Protein AF-A0A439CNA2-F1 (afdb_monomer_lite)

Secondary structure (DSSP, 8-state):
-PPPPPPTT-SBPPPBTTTTB--BTT-S-HHHHTTHHHHHHHHS--B--EETTEE-SSEEEEEE---TTS-------SSSSPPPEEEPPHHHHHHHHHHHHHHTS---EEEEEE--STT----S-----TTSPTTPPP-----SS-EEEEEEPPPPP--TT-----PPPPEEEEEE-TT-

Structure (mmCIF, N/CA/C/O backbone):
data_AF-A0A439CNA2-F1
#
_entry.id   AF-A0A439CNA2-F1
#
loop_
_atom_site.group_PDB
_atom_site.id
_atom_site.type_symbol
_atom_site.label_atom_id
_atom_site.label_alt_id
_atom_site.label_comp_id
_atom_site.label_asym_id
_atom_site.label_entity_id
_atom_site.label_seq_id
_atom_site.pdbx_PDB_ins_code
_atom_site.Cartn_x
_atom_site.Cartn_y
_atom_site.Cartn_z
_atom_site.occupancy
_atom_site.B_iso_or_equiv
_atom_site.auth_seq_id
_atom_site.auth_comp_id
_atom_site.auth_asym_id
_atom_site.auth_atom_id
_atom_site.pdbx_PDB_model_num
ATOM 1 N N . MET A 1 1 ? -1.450 -33.511 10.015 1.00 40.09 1 MET A N 1
ATOM 2 C CA . MET A 1 1 ? -2.633 -32.777 9.518 1.00 40.09 1 MET A CA 1
ATOM 3 C C . MET A 1 1 ? -2.218 -31.332 9.323 1.00 40.09 1 MET A C 1
ATOM 5 O O . MET A 1 1 ? -1.827 -30.707 10.300 1.00 40.09 1 MET A O 1
ATOM 9 N N . ALA A 1 2 ? -2.197 -30.834 8.086 1.00 35.78 2 ALA A N 1
ATOM 10 C CA . ALA A 1 2 ? -2.070 -29.396 7.866 1.00 35.78 2 ALA A CA 1
ATOM 11 C C . ALA A 1 2 ? -3.326 -28.717 8.446 1.00 35.78 2 ALA A C 1
ATOM 13 O O . ALA A 1 2 ? -4.409 -29.293 8.310 1.00 35.78 2 ALA A O 1
ATOM 14 N N . PRO A 1 3 ? -3.211 -27.561 9.118 1.00 42.00 3 PRO A N 1
ATOM 15 C CA . PRO A 1 3 ? -4.391 -26.828 9.546 1.00 42.00 3 PRO A CA 1
ATOM 16 C C . PRO A 1 3 ? -5.216 -26.471 8.307 1.00 42.00 3 PRO A C 1
ATOM 18 O O . PRO A 1 3 ? -4.675 -25.985 7.311 1.00 42.00 3 PRO A O 1
ATOM 21 N N . SER A 1 4 ? -6.514 -26.763 8.360 1.00 39.25 4 SER A N 1
ATOM 22 C CA . SER A 1 4 ? -7.474 -26.340 7.345 1.00 39.25 4 SER A CA 1
ATOM 23 C C . SER A 1 4 ? -7.371 -24.823 7.145 1.00 39.25 4 SER A C 1
ATOM 25 O O . SER A 1 4 ? -7.155 -24.106 8.128 1.00 39.25 4 SER A O 1
ATOM 27 N N . PRO A 1 5 ? -7.513 -24.307 5.911 1.00 44.88 5 PRO A N 1
ATOM 28 C CA . PRO A 1 5 ? -7.570 -22.868 5.703 1.00 44.88 5 PRO A CA 1
ATOM 29 C C . PRO A 1 5 ? -8.713 -22.281 6.550 1.00 44.88 5 PRO A C 1
ATOM 31 O O . PRO A 1 5 ? -9.756 -22.932 6.682 1.00 44.88 5 PRO A O 1
ATOM 34 N N . PRO A 1 6 ? -8.533 -21.091 7.151 1.00 43.78 6 PRO A N 1
ATOM 35 C CA . PRO A 1 6 ? -9.610 -20.436 7.879 1.00 43.78 6 PRO A CA 1
ATOM 36 C C . PRO A 1 6 ? -10.817 -20.269 6.950 1.00 43.78 6 PRO A C 1
ATOM 38 O O . PRO A 1 6 ? -10.666 -19.898 5.783 1.00 43.78 6 PRO A O 1
ATOM 41 N N . ARG A 1 7 ? -12.010 -20.593 7.461 1.00 48.72 7 ARG A N 1
ATOM 42 C CA . ARG A 1 7 ? -13.268 -20.301 6.772 1.00 48.72 7 ARG A CA 1
ATOM 43 C C . ARG A 1 7 ? -13.369 -18.788 6.604 1.00 48.72 7 ARG A C 1
ATOM 45 O O . ARG A 1 7 ? -13.104 -18.038 7.536 1.00 48.72 7 ARG A O 1
ATOM 52 N N . GLN A 1 8 ? -13.731 -18.361 5.405 1.00 51.28 8 GLN A N 1
ATOM 53 C CA . GLN A 1 8 ? -13.894 -16.968 4.993 1.00 51.28 8 GLN A CA 1
ATOM 54 C C . GLN A 1 8 ? -15.196 -16.373 5.582 1.00 51.28 8 GLN A C 1
ATOM 56 O O . GLN A 1 8 ? -16.000 -15.807 4.854 1.00 51.28 8 GLN A O 1
ATOM 61 N N . GLU A 1 9 ? -15.454 -16.595 6.875 1.00 55.56 9 GLU A N 1
ATOM 62 C CA . GLU A 1 9 ? -16.682 -16.186 7.583 1.00 55.56 9 GLU A CA 1
ATOM 63 C C . GLU A 1 9 ? -16.464 -14.934 8.454 1.00 55.56 9 GLU A C 1
ATOM 65 O O . GLU A 1 9 ? -17.405 -14.178 8.678 1.00 55.56 9 GLU A O 1
ATOM 70 N N . ASP A 1 10 ? -15.225 -14.655 8.875 1.00 62.94 10 ASP A N 1
ATOM 71 C CA . ASP A 1 10 ? -14.903 -13.487 9.699 1.00 62.94 10 ASP A CA 1
ATOM 72 C C . ASP A 1 10 ? -14.449 -12.290 8.848 1.00 62.94 10 ASP A C 1
ATOM 74 O O . ASP A 1 10 ? -13.605 -12.413 7.960 1.00 62.94 10 ASP A O 1
ATOM 78 N N . ALA A 1 11 ? -14.961 -11.095 9.162 1.00 88.12 11 ALA A N 1
ATOM 79 C CA . ALA A 1 11 ? -14.583 -9.846 8.488 1.00 88.12 11 ALA A CA 1
ATOM 80 C C . ALA A 1 11 ? -13.122 -9.425 8.751 1.00 88.12 11 ALA A C 1
ATOM 82 O O . ALA A 1 11 ? -12.583 -8.571 8.047 1.00 88.12 11 ALA A O 1
ATOM 83 N N . GLN A 1 12 ? -12.479 -9.980 9.784 1.00 92.94 12 GLN A N 1
ATOM 84 C CA . GLN A 1 12 ? -11.109 -9.654 10.185 1.00 92.94 12 GLN A CA 1
ATOM 85 C C . GLN A 1 12 ? -10.366 -10.911 10.646 1.00 92.94 12 GLN A C 1
ATOM 87 O O . GLN A 1 12 ? -10.977 -11.857 11.139 1.00 92.94 12 GLN A O 1
ATOM 92 N N . SER A 1 13 ? -9.040 -10.927 10.514 1.00 94.88 13 SER A N 1
ATOM 93 C CA . SER A 1 13 ? -8.210 -11.964 11.134 1.00 94.88 13 SER A CA 1
ATOM 94 C C . SER A 1 13 ? -8.185 -11.823 12.658 1.00 94.88 13 SER A C 1
ATOM 96 O O . SER A 1 13 ? -8.427 -10.746 13.205 1.00 94.88 13 SER A O 1
ATOM 98 N N . VAL A 1 14 ? -7.758 -12.885 13.349 1.00 94.12 14 VAL A N 1
ATOM 99 C CA . VAL A 1 14 ? -7.246 -12.743 14.720 1.00 94.12 14 VAL A CA 1
ATOM 100 C C . VAL A 1 14 ? -6.107 -11.707 14.759 1.00 94.12 14 VAL A C 1
ATOM 102 O O . VAL A 1 14 ? -5.409 -11.549 13.746 1.00 94.12 14 VAL A O 1
ATOM 105 N N . PRO A 1 15 ? -5.900 -11.006 15.891 1.00 95.69 15 PRO A N 1
ATOM 106 C CA . PRO A 1 15 ? -4.758 -10.116 16.049 1.00 95.69 15 PRO A CA 1
ATOM 107 C C . PRO A 1 15 ? -3.429 -10.845 15.816 1.00 95.69 15 PRO A C 1
ATOM 109 O O . PRO A 1 15 ? -3.243 -11.994 16.219 1.00 95.69 15 PRO A O 1
ATOM 112 N N . LEU A 1 16 ? -2.512 -10.156 15.151 1.00 94.44 16 LEU A N 1
ATOM 113 C CA . LEU A 1 16 ? -1.160 -10.583 14.817 1.00 94.44 16 LEU A CA 1
ATOM 114 C C . LEU A 1 16 ? -0.148 -9.699 15.560 1.00 94.44 16 LEU A C 1
ATOM 116 O O . LEU A 1 16 ? -0.488 -8.645 16.098 1.00 94.44 16 LEU A O 1
ATOM 120 N N . CYS A 1 17 ? 1.111 -10.120 15.539 1.00 91.81 17 CYS A N 1
ATOM 121 C CA . CYS A 1 17 ? 2.253 -9.506 16.204 1.00 91.81 17 CYS A CA 1
ATOM 122 C C . CYS A 1 17 ? 1.975 -9.305 17.699 1.00 91.81 17 CYS A C 1
ATOM 124 O O . CYS A 1 17 ? 1.538 -10.235 18.372 1.00 91.81 17 CYS A O 1
ATOM 126 N N . GLU A 1 18 ? 2.184 -8.089 18.197 1.00 91.88 18 GLU A N 1
ATOM 127 C CA . GLU A 1 18 ? 1.922 -7.684 19.581 1.00 91.88 18 GLU A CA 1
ATOM 128 C C . GLU A 1 18 ? 0.425 -7.385 19.823 1.00 91.88 18 GLU A C 1
ATOM 130 O O . GLU A 1 18 ? 0.058 -6.684 20.763 1.00 91.88 18 GLU A O 1
ATOM 135 N N . GLY A 1 19 ? -0.460 -7.884 18.951 1.00 93.06 19 GLY A N 1
ATOM 136 C CA . GLY A 1 19 ? -1.904 -7.648 18.991 1.00 93.06 19 GLY A CA 1
ATOM 137 C C . GLY A 1 19 ? -2.357 -6.357 18.303 1.00 93.06 19 GLY A C 1
ATOM 138 O O . GLY A 1 19 ? -3.541 -6.029 18.340 1.00 93.06 19 GLY A O 1
ATOM 139 N N . ASP A 1 20 ? -1.440 -5.635 17.661 1.00 92.38 20 ASP A N 1
ATOM 140 C CA . ASP A 1 20 ? -1.668 -4.340 17.006 1.00 92.38 20 ASP A CA 1
ATOM 141 C C . ASP A 1 20 ? -1.905 -4.444 15.490 1.00 92.38 20 ASP A C 1
ATOM 143 O O . ASP A 1 20 ? -2.227 -3.455 14.831 1.00 92.38 20 ASP A O 1
ATOM 147 N N . THR A 1 21 ? -1.764 -5.646 14.932 1.00 95.38 21 THR A N 1
ATOM 148 C CA . THR A 1 21 ? -1.870 -5.906 13.497 1.00 95.38 21 THR A CA 1
ATOM 149 C C . THR A 1 21 ? -3.054 -6.823 13.218 1.00 95.38 21 THR A C 1
ATOM 151 O O . THR A 1 21 ? -3.261 -7.814 13.912 1.00 95.38 21 THR A O 1
ATOM 154 N N . LYS A 1 22 ? -3.826 -6.539 12.169 1.00 95.81 22 LYS A N 1
ATOM 155 C CA . LYS A 1 22 ? -4.917 -7.406 11.708 1.00 95.81 22 LYS A CA 1
ATOM 156 C C . LYS A 1 22 ? -5.123 -7.268 10.208 1.00 95.81 22 LYS A C 1
ATOM 158 O O . LYS A 1 22 ? -4.813 -6.225 9.638 1.00 95.81 22 LYS A O 1
ATOM 163 N N . VAL A 1 23 ? -5.667 -8.308 9.590 1.00 97.56 23 VAL A N 1
ATOM 164 C CA . VAL A 1 23 ? -6.146 -8.271 8.203 1.00 97.56 23 VAL A CA 1
ATOM 165 C C . VAL A 1 23 ? -7.643 -7.991 8.225 1.00 97.56 23 VAL A C 1
ATOM 167 O O . VAL A 1 23 ? -8.355 -8.597 9.025 1.00 97.56 23 VAL A O 1
ATOM 170 N N . ILE A 1 24 ? -8.119 -7.082 7.375 1.00 96.81 24 ILE A N 1
ATOM 171 C CA . ILE A 1 24 ? -9.549 -6.809 7.190 1.00 96.81 24 ILE A CA 1
ATOM 172 C C . ILE A 1 24 ? -9.930 -7.354 5.822 1.00 96.81 24 ILE A C 1
ATOM 174 O O . ILE A 1 24 ? -9.394 -6.905 4.822 1.00 96.81 24 ILE A O 1
ATOM 178 N N . TYR A 1 25 ? -10.843 -8.315 5.760 1.00 96.81 25 TYR A N 1
ATOM 179 C CA . TYR A 1 25 ? -11.226 -8.933 4.494 1.00 96.81 25 TYR A CA 1
ATOM 180 C C . TYR A 1 25 ? -12.407 -8.206 3.857 1.00 96.81 25 TYR A C 1
ATOM 182 O O . TYR A 1 25 ? -13.323 -7.760 4.545 1.00 96.81 25 TYR A O 1
ATOM 190 N N . ASN A 1 26 ? -12.403 -8.153 2.527 1.00 96.06 26 ASN A N 1
ATOM 191 C CA . ASN A 1 26 ? -13.446 -7.546 1.706 1.00 96.06 26 ASN A CA 1
ATOM 192 C C . ASN A 1 26 ? -13.709 -6.067 2.046 1.00 96.06 26 ASN A C 1
ATOM 194 O O . ASN A 1 26 ? -14.859 -5.641 2.155 1.00 96.06 26 ASN A O 1
ATOM 198 N N . ILE A 1 27 ? -12.642 -5.282 2.238 1.00 96.75 27 ILE A N 1
ATOM 199 C CA . ILE A 1 27 ? -12.745 -3.887 2.700 1.00 96.75 27 ILE A CA 1
ATOM 200 C C . ILE A 1 27 ? -13.434 -2.961 1.684 1.00 96.75 27 ILE A C 1
ATOM 202 O O . ILE A 1 27 ? -14.167 -2.047 2.066 1.00 96.75 27 ILE A O 1
ATOM 206 N N . LEU A 1 28 ? -13.209 -3.180 0.388 1.00 97.56 28 LEU A N 1
ATOM 207 C CA . LEU A 1 28 ? -13.831 -2.409 -0.682 1.00 97.56 28 LEU A CA 1
ATOM 208 C C . LEU A 1 28 ? -15.226 -2.962 -0.999 1.00 97.56 28 LEU A C 1
ATOM 210 O O . LEU A 1 28 ? -15.371 -4.178 -1.157 1.00 97.56 28 LEU A O 1
ATOM 214 N N . PRO A 1 29 ? -16.237 -2.092 -1.177 1.00 95.88 29 PRO A N 1
ATOM 215 C CA . PRO A 1 29 ? -17.559 -2.519 -1.617 1.00 95.88 29 PRO A CA 1
ATOM 216 C C . PRO A 1 29 ? -17.498 -3.086 -3.042 1.00 95.88 29 PRO A C 1
ATOM 218 O O . PRO A 1 29 ? -16.710 -2.623 -3.867 1.00 95.88 29 PRO A O 1
ATOM 221 N N . GLU A 1 30 ? -18.368 -4.049 -3.345 1.00 93.12 30 GLU A N 1
ATOM 222 C CA . GLU A 1 30 ? -18.385 -4.798 -4.613 1.00 93.12 30 GLU A CA 1
ATOM 223 C C . GLU A 1 30 ? -18.313 -3.920 -5.881 1.00 93.12 30 GLU A C 1
ATOM 225 O O . GLU A 1 30 ? -17.467 -4.211 -6.736 1.00 93.12 30 GLU A O 1
ATOM 230 N N . PRO A 1 31 ? -19.070 -2.804 -6.009 1.00 94.00 31 PRO A N 1
ATOM 231 C CA . PRO A 1 31 ? -19.002 -1.975 -7.213 1.00 94.00 31 PRO A CA 1
ATOM 232 C C . PRO A 1 31 ? -17.618 -1.364 -7.442 1.00 94.00 31 PRO A C 1
ATOM 234 O O . PRO A 1 31 ? -17.195 -1.217 -8.581 1.00 94.00 31 PRO A O 1
ATOM 237 N N . LEU A 1 32 ? -16.903 -1.026 -6.363 1.00 95.62 32 LEU A N 1
ATOM 238 C CA . LEU A 1 32 ? -15.532 -0.530 -6.453 1.00 95.62 32 LEU A CA 1
ATOM 239 C C . LEU A 1 32 ? -14.558 -1.686 -6.691 1.00 95.62 32 LEU A C 1
ATOM 241 O O . LEU A 1 32 ? -13.667 -1.578 -7.519 1.00 95.62 32 LEU A O 1
ATOM 245 N N . CYS A 1 33 ? -14.727 -2.799 -5.978 1.00 95.75 33 CYS A N 1
ATOM 246 C CA . CYS A 1 33 ? -13.807 -3.931 -6.026 1.00 95.75 33 CYS A CA 1
ATOM 247 C C . CYS A 1 33 ? -13.710 -4.588 -7.414 1.00 95.75 33 CYS A C 1
ATOM 249 O O . CYS A 1 33 ? -12.655 -5.112 -7.767 1.00 95.75 33 CYS A O 1
ATOM 251 N N . THR A 1 34 ? -14.791 -4.550 -8.197 1.00 95.00 34 THR A N 1
ATOM 252 C CA . THR A 1 34 ? -14.921 -5.288 -9.464 1.00 95.00 34 THR A CA 1
ATOM 253 C C . THR A 1 34 ? -13.801 -4.991 -10.469 1.00 95.00 34 THR A C 1
ATOM 255 O O . THR A 1 34 ? -13.275 -5.916 -11.086 1.00 95.00 34 THR A O 1
ATOM 258 N N . ASP A 1 35 ? -13.401 -3.727 -10.631 1.00 96.06 35 ASP A N 1
ATOM 259 C CA . ASP A 1 35 ? -12.408 -3.318 -11.635 1.00 96.06 35 ASP A CA 1
ATOM 260 C C . ASP A 1 35 ? -11.190 -2.582 -11.053 1.00 96.06 35 ASP A C 1
ATOM 262 O O . ASP A 1 35 ? -10.262 -2.234 -11.793 1.00 96.06 35 ASP A O 1
ATOM 266 N N . ILE A 1 36 ? -11.141 -2.388 -9.729 1.00 98.25 36 ILE A N 1
ATOM 267 C CA . ILE A 1 36 ? -10.159 -1.504 -9.093 1.00 98.25 36 ILE A CA 1
ATOM 268 C C . ILE A 1 36 ? -8.712 -1.890 -9.388 1.00 98.25 36 ILE A C 1
ATOM 270 O O . ILE A 1 36 ? -7.871 -1.021 -9.612 1.00 98.25 36 ILE A O 1
ATOM 274 N N . PHE A 1 37 ? -8.408 -3.189 -9.438 1.00 98.44 37 PHE A N 1
ATOM 275 C CA . PHE A 1 37 ? -7.062 -3.659 -9.755 1.00 98.44 37 PHE A CA 1
ATOM 276 C C . PHE A 1 37 ? -6.646 -3.247 -11.172 1.00 98.44 37 PHE A C 1
ATOM 278 O O . PHE A 1 37 ? -5.540 -2.743 -11.373 1.00 98.44 37 PHE A O 1
ATOM 285 N N . ALA A 1 38 ? -7.533 -3.439 -12.152 1.00 98.31 38 ALA A N 1
ATOM 286 C CA . ALA A 1 38 ? -7.267 -3.084 -13.541 1.00 98.31 38 ALA A CA 1
ATOM 287 C C . ALA A 1 38 ? -7.120 -1.566 -13.703 1.00 98.31 38 ALA A C 1
ATOM 289 O O . ALA A 1 38 ? -6.197 -1.111 -14.380 1.00 98.31 38 ALA A O 1
ATOM 290 N N . ARG A 1 39 ? -7.972 -0.793 -13.022 1.00 98.50 39 ARG A N 1
ATOM 291 C CA . ARG A 1 39 ? -7.917 0.670 -13.021 1.00 98.50 39 ARG A CA 1
ATOM 292 C C . ARG A 1 39 ? -6.636 1.209 -12.404 1.00 98.50 39 ARG A C 1
ATOM 294 O O . ARG A 1 39 ? -5.931 1.953 -13.070 1.00 98.50 39 ARG A O 1
ATOM 301 N N . ILE A 1 40 ? -6.264 0.773 -11.198 1.00 98.69 40 ILE A N 1
ATOM 302 C CA . ILE A 1 40 ? -4.993 1.178 -10.569 1.00 98.69 40 ILE A CA 1
ATOM 303 C C . ILE A 1 40 ? -3.812 0.798 -11.465 1.00 98.69 40 ILE A C 1
ATOM 305 O O . ILE A 1 40 ? -2.914 1.607 -11.681 1.00 98.69 40 ILE A O 1
ATOM 309 N N . ARG A 1 41 ? -3.822 -0.409 -12.045 1.00 98.38 41 ARG A N 1
ATOM 310 C CA . ARG A 1 41 ? -2.778 -0.844 -12.979 1.00 98.38 41 ARG A CA 1
ATOM 311 C C . ARG A 1 41 ? -2.661 0.060 -14.210 1.00 98.38 41 ARG A C 1
ATOM 313 O O . ARG A 1 41 ? -1.546 0.230 -14.694 1.00 98.38 41 ARG A O 1
ATOM 320 N N . ALA A 1 42 ? -3.764 0.606 -14.712 1.00 98.50 42 ALA A N 1
ATOM 321 C CA . ALA A 1 42 ? -3.774 1.480 -15.882 1.00 98.50 42 ALA A CA 1
ATOM 322 C C . ALA A 1 42 ? -3.476 2.954 -15.549 1.00 98.50 42 ALA A C 1
ATOM 324 O O . ALA A 1 42 ? -2.774 3.616 -16.307 1.00 98.50 42 ALA A O 1
ATOM 325 N N . GLU A 1 43 ? -4.007 3.465 -14.436 1.00 98.44 43 GLU A N 1
ATOM 326 C CA . GLU A 1 43 ? -3.939 4.881 -14.050 1.00 98.44 43 GLU A CA 1
ATOM 327 C C . GLU A 1 43 ? -2.587 5.258 -13.415 1.00 98.44 43 GLU A C 1
ATOM 329 O O . GLU A 1 43 ? -2.131 6.395 -13.543 1.00 98.44 43 GLU A O 1
ATOM 334 N N . VAL A 1 44 ? -1.932 4.324 -12.717 1.00 98.31 44 VAL A N 1
ATOM 335 C CA . VAL A 1 44 ? -0.684 4.597 -11.993 1.00 98.31 44 VAL A CA 1
ATOM 336 C C . VAL A 1 44 ? 0.524 4.640 -12.934 1.00 98.31 44 VAL A C 1
ATOM 338 O O . VAL A 1 44 ? 0.775 3.724 -13.715 1.00 98.31 44 VAL A O 1
ATOM 341 N N . ALA A 1 45 ? 1.339 5.688 -12.791 1.00 96.94 45 ALA A N 1
ATOM 342 C CA . ALA A 1 45 ? 2.613 5.845 -13.486 1.00 96.94 45 ALA A CA 1
ATOM 343 C C . ALA A 1 45 ? 3.707 4.964 -12.850 1.00 96.94 45 ALA A C 1
ATOM 345 O O . ALA A 1 45 ? 4.484 5.413 -12.009 1.00 96.94 45 ALA A O 1
ATOM 346 N N . TRP A 1 46 ? 3.744 3.687 -13.233 1.00 96.69 46 TRP A N 1
ATOM 347 C CA . TRP A 1 46 ? 4.694 2.707 -12.702 1.00 96.69 46 TRP A CA 1
ATOM 348 C C . TRP A 1 46 ? 6.147 3.015 -13.059 1.00 96.69 46 TRP A C 1
ATOM 350 O O . TRP A 1 46 ? 6.471 3.320 -14.207 1.00 96.69 46 TRP A O 1
ATOM 360 N N . GLN A 1 47 ? 7.038 2.829 -12.090 1.00 94.12 47 GLN A N 1
ATOM 361 C CA . GLN A 1 47 ? 8.471 3.038 -12.247 1.00 94.12 47 GLN A CA 1
ATOM 362 C C . GLN A 1 47 ? 9.272 1.863 -11.685 1.00 94.12 47 GLN A C 1
ATOM 364 O O . GLN A 1 47 ? 8.815 1.116 -10.815 1.00 94.12 47 GLN A O 1
ATOM 369 N N . ARG A 1 48 ? 10.491 1.701 -12.198 1.00 91.75 48 ARG A N 1
ATOM 370 C CA . ARG A 1 48 ? 11.514 0.840 -11.594 1.00 91.75 48 ARG A CA 1
ATOM 371 C C . ARG A 1 48 ? 12.268 1.678 -10.565 1.00 91.75 48 ARG A C 1
ATOM 373 O O . ARG A 1 48 ? 12.431 2.878 -10.754 1.00 91.75 48 ARG A O 1
ATOM 380 N N . MET A 1 49 ? 12.713 1.048 -9.488 1.00 86.50 49 MET A N 1
ATOM 381 C CA . MET A 1 49 ? 13.465 1.707 -8.421 1.00 86.50 49 MET A CA 1
ATOM 382 C C . MET A 1 49 ? 14.677 0.851 -8.070 1.00 86.50 49 MET A C 1
ATOM 384 O O . MET A 1 49 ? 14.608 -0.376 -8.124 1.00 86.50 49 MET A O 1
ATOM 388 N N . SER A 1 50 ? 15.770 1.495 -7.679 1.00 83.00 50 SER A N 1
ATOM 389 C CA . SER A 1 50 ? 16.988 0.826 -7.227 1.00 83.00 50 SER A CA 1
ATOM 390 C C . SER A 1 50 ? 17.351 1.279 -5.819 1.00 83.00 50 SER A C 1
ATOM 392 O O . SER A 1 50 ? 17.076 2.409 -5.428 1.00 83.00 50 SER A O 1
ATOM 394 N N . HIS A 1 51 ? 17.967 0.387 -5.050 1.00 77.88 51 HIS A N 1
ATOM 395 C CA . HIS A 1 51 ? 18.663 0.728 -3.809 1.00 77.88 51 HIS A CA 1
ATOM 396 C C . HIS A 1 51 ? 20.107 0.219 -3.886 1.00 77.88 51 HIS A C 1
ATOM 398 O O . HIS A 1 51 ? 20.515 -0.359 -4.892 1.00 77.88 51 HIS A O 1
ATOM 404 N N . GLN A 1 52 ? 20.880 0.358 -2.806 1.00 72.56 52 GLN A N 1
ATOM 405 C CA . GLN A 1 52 ? 22.291 -0.068 -2.743 1.00 72.56 52 GLN A CA 1
ATOM 406 C C . GLN A 1 52 ? 22.556 -1.539 -3.138 1.00 72.56 52 GLN A C 1
ATOM 408 O O . GLN A 1 52 ? 23.689 -1.906 -3.420 1.00 72.56 52 GLN A O 1
ATOM 413 N N . GLY A 1 53 ? 21.525 -2.389 -3.158 1.00 74.31 53 GLY A N 1
ATOM 414 C CA . GLY A 1 53 ? 21.604 -3.804 -3.539 1.00 74.31 53 GLY A CA 1
ATOM 415 C C . GLY A 1 53 ? 21.158 -4.095 -4.974 1.00 74.31 53 GLY A C 1
ATOM 416 O O . GLY A 1 53 ? 21.024 -5.264 -5.326 1.00 74.31 53 GLY A O 1
ATOM 417 N N . GLY A 1 54 ? 20.905 -3.062 -5.780 1.00 83.88 54 GLY A N 1
ATOM 418 C CA . GLY A 1 54 ? 20.401 -3.169 -7.145 1.00 83.88 54 GLY A CA 1
ATOM 419 C C . GLY A 1 54 ? 18.929 -2.783 -7.280 1.00 83.88 54 GLY A C 1
ATOM 420 O O . GLY A 1 54 ? 18.320 -2.192 -6.384 1.00 83.88 54 GLY A O 1
ATOM 421 N N . GLU A 1 55 ? 18.368 -3.099 -8.442 1.00 85.94 55 GLU A N 1
ATOM 422 C CA . GLU A 1 55 ? 16.966 -2.839 -8.744 1.00 85.94 55 GLU A CA 1
ATOM 423 C C . GLU A 1 55 ? 16.040 -3.696 -7.871 1.00 85.94 55 GLU A C 1
ATOM 425 O O . GLU A 1 55 ? 16.267 -4.896 -7.692 1.00 85.94 55 GLU A O 1
ATOM 430 N N . VAL A 1 56 ? 14.962 -3.102 -7.353 1.00 89.06 56 VAL A N 1
ATOM 431 C CA . VAL A 1 56 ? 13.942 -3.878 -6.651 1.00 89.06 56 VAL A CA 1
ATOM 432 C C . VAL A 1 56 ? 13.136 -4.741 -7.628 1.00 89.06 56 VAL A C 1
ATOM 434 O O . VAL A 1 56 ? 12.719 -4.258 -8.680 1.00 89.06 56 VAL A O 1
ATOM 437 N N . PRO A 1 57 ? 12.817 -6.001 -7.283 1.00 93.94 57 PRO A N 1
ATOM 438 C CA . PRO A 1 57 ? 12.059 -6.891 -8.157 1.00 93.94 57 PRO A CA 1
ATOM 439 C C . PRO A 1 57 ? 10.554 -6.619 -8.025 1.00 93.94 57 PRO A C 1
ATOM 441 O O . PRO A 1 57 ? 9.802 -7.479 -7.579 1.00 93.94 57 PRO A O 1
ATOM 444 N N . ARG A 1 58 ? 10.126 -5.386 -8.314 1.00 95.31 58 ARG A N 1
ATOM 445 C CA . ARG A 1 58 ? 8.725 -4.928 -8.365 1.00 95.31 58 ARG A CA 1
ATOM 446 C C . ARG A 1 58 ? 8.663 -3.531 -8.979 1.00 95.31 58 ARG A C 1
ATOM 448 O O . ARG A 1 58 ? 9.644 -2.793 -8.927 1.00 95.31 58 ARG A O 1
ATOM 455 N N . LEU A 1 59 ? 7.511 -3.156 -9.525 1.00 96.19 59 LEU A N 1
ATOM 456 C CA . LEU A 1 59 ? 7.276 -1.769 -9.932 1.00 96.19 59 LEU A CA 1
ATOM 457 C C . LEU A 1 59 ? 6.710 -0.970 -8.761 1.00 96.19 59 LEU A C 1
ATOM 459 O O . LEU A 1 59 ? 5.985 -1.517 -7.926 1.00 96.19 59 LEU A O 1
ATOM 463 N N . VAL A 1 60 ? 7.035 0.316 -8.710 1.00 95.56 60 VAL A N 1
ATOM 464 C CA . VAL A 1 60 ? 6.587 1.223 -7.654 1.00 95.56 60 VAL A CA 1
ATOM 465 C C . VAL A 1 60 ? 6.003 2.506 -8.225 1.00 95.56 60 VAL A C 1
ATOM 467 O O . VAL A 1 60 ? 6.307 2.891 -9.351 1.00 95.56 60 VAL A O 1
ATOM 470 N N . ALA A 1 61 ? 5.177 3.170 -7.430 1.00 96.19 61 ALA A N 1
ATOM 471 C CA . ALA A 1 61 ? 4.777 4.554 -7.631 1.00 96.19 61 ALA A CA 1
ATOM 472 C C . ALA A 1 61 ? 4.476 5.190 -6.274 1.00 96.19 61 ALA A C 1
ATOM 474 O O . ALA A 1 61 ? 4.109 4.489 -5.327 1.00 96.19 61 ALA A O 1
ATOM 475 N N . VAL A 1 62 ? 4.604 6.510 -6.185 1.00 96.12 62 VAL A N 1
ATOM 476 C CA . VAL A 1 62 ? 4.225 7.272 -4.995 1.00 96.12 62 VAL A CA 1
ATOM 477 C C . VAL A 1 62 ? 3.119 8.240 -5.379 1.00 96.12 62 VAL A C 1
ATOM 479 O O . VAL A 1 62 ? 3.253 8.995 -6.345 1.00 96.12 62 VAL A O 1
ATOM 482 N N . GLN A 1 63 ? 2.019 8.204 -4.630 1.00 97.81 63 GLN A N 1
ATOM 483 C CA . GLN A 1 63 ? 0.947 9.182 -4.762 1.00 97.81 63 GLN A CA 1
ATOM 484 C C . GLN A 1 63 ? 0.642 9.840 -3.421 1.00 97.81 63 GLN A C 1
ATOM 486 O O . GLN A 1 63 ? 0.839 9.239 -2.365 1.00 97.81 63 GLN A O 1
ATOM 491 N N . GLY A 1 64 ? 0.168 11.077 -3.457 1.00 97.56 64 GLY A N 1
ATOM 492 C CA . GLY A 1 64 ? -0.222 11.791 -2.254 1.00 97.56 64 GLY A CA 1
ATOM 493 C C . GLY A 1 64 ? -1.122 12.983 -2.525 1.00 97.56 64 GLY A C 1
ATOM 494 O O . GLY A 1 64 ? -1.349 13.374 -3.671 1.00 97.56 64 GLY A O 1
ATOM 495 N N . LEU A 1 65 ? -1.626 13.561 -1.440 1.00 97.00 65 LEU A N 1
ATOM 496 C CA . LEU A 1 65 ? -2.397 14.792 -1.466 1.00 97.00 65 LEU A CA 1
ATOM 497 C C . LEU A 1 65 ? -1.458 15.960 -1.785 1.00 97.00 65 LEU A C 1
ATOM 499 O O . LEU A 1 65 ? -0.484 16.188 -1.070 1.00 97.00 65 LEU A O 1
ATOM 503 N N . VAL A 1 66 ? -1.746 16.672 -2.873 1.00 93.94 66 VAL A N 1
ATOM 504 C CA . VAL A 1 66 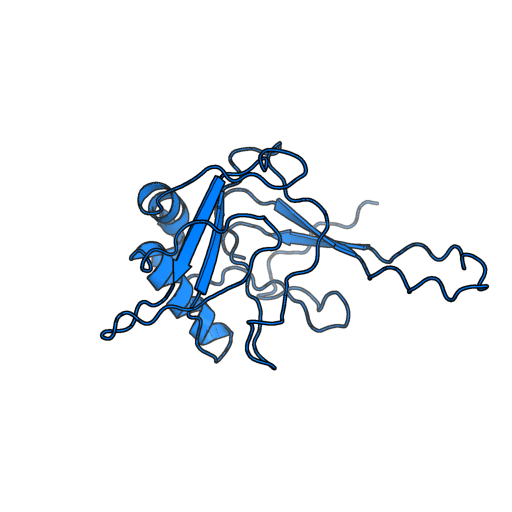? -1.070 17.924 -3.223 1.00 93.94 66 VAL A CA 1
ATOM 505 C C . VAL A 1 66 ? -2.047 19.049 -2.927 1.00 93.94 66 VAL A C 1
ATOM 507 O O . VAL A 1 66 ? -3.102 19.133 -3.554 1.00 93.94 66 VAL A O 1
ATOM 510 N N . GLU A 1 67 ? -1.709 19.868 -1.940 1.00 91.81 67 GLU A N 1
ATOM 511 C CA . GLU A 1 67 ? -2.536 20.987 -1.496 1.00 91.81 67 GLU A CA 1
ATOM 512 C C . GLU A 1 67 ? -2.521 22.129 -2.522 1.00 91.81 67 GLU A C 1
ATOM 514 O O . GLU A 1 67 ? -1.653 22.205 -3.396 1.00 91.81 67 GLU A O 1
ATOM 519 N N . ALA A 1 68 ? -3.480 23.053 -2.410 1.00 91.62 68 ALA A N 1
ATOM 520 C CA . ALA A 1 68 ? -3.611 24.181 -3.338 1.00 91.62 68 ALA A CA 1
ATOM 521 C C . ALA A 1 68 ? -2.379 25.109 -3.357 1.00 91.62 68 ALA A C 1
ATOM 523 O O . ALA A 1 68 ? -2.117 25.769 -4.361 1.00 91.62 68 ALA A O 1
ATOM 524 N N . ASP A 1 69 ? -1.619 25.148 -2.261 1.00 93.62 69 ASP A N 1
ATOM 525 C CA . ASP A 1 69 ? -0.365 25.896 -2.135 1.00 93.62 69 ASP A CA 1
ATOM 526 C C . ASP A 1 69 ? 0.863 25.128 -2.674 1.00 93.62 69 ASP A C 1
ATOM 528 O O . ASP A 1 69 ? 1.985 25.633 -2.627 1.00 93.62 69 ASP A O 1
ATOM 532 N N . GLY A 1 70 ? 0.660 23.916 -3.204 1.00 91.31 70 GLY A N 1
ATOM 533 C CA . GLY A 1 70 ? 1.711 23.035 -3.709 1.00 91.31 70 GLY A CA 1
ATOM 534 C C . GLY A 1 70 ? 2.386 22.176 -2.637 1.00 91.31 70 GLY A C 1
ATOM 535 O O . GLY A 1 70 ? 3.298 21.408 -2.967 1.00 91.31 70 GLY A O 1
ATOM 536 N N . SER A 1 71 ? 1.957 22.267 -1.375 1.00 93.00 71 SER A N 1
ATOM 537 C CA . SER A 1 71 ? 2.452 21.409 -0.301 1.00 93.00 71 SER A CA 1
ATOM 538 C C . SER A 1 71 ? 2.129 19.944 -0.585 1.00 93.00 71 SER A C 1
ATOM 540 O O . SER A 1 71 ? 1.045 19.598 -1.055 1.00 93.00 71 SER A O 1
ATOM 542 N N . LYS A 1 72 ? 3.086 19.064 -0.288 1.00 94.38 72 LYS A N 1
ATOM 543 C CA . LYS A 1 72 ? 2.957 17.615 -0.467 1.00 94.38 72 LYS A CA 1
ATOM 544 C C . LYS A 1 72 ? 3.569 16.871 0.717 1.00 94.38 72 LYS A C 1
ATOM 546 O O . LYS A 1 72 ? 4.559 17.352 1.279 1.00 94.38 72 LYS A O 1
ATOM 551 N N . PRO A 1 73 ? 3.036 15.700 1.093 1.00 93.56 73 PRO A N 1
ATOM 552 C CA . PRO A 1 73 ? 3.633 14.898 2.144 1.00 93.56 73 PRO A CA 1
ATOM 553 C C . PRO A 1 73 ? 4.998 14.380 1.702 1.00 93.56 73 PRO A C 1
ATOM 555 O O . PRO A 1 73 ? 5.242 14.108 0.525 1.00 93.56 73 PRO A O 1
ATOM 558 N N . VAL A 1 74 ? 5.889 14.227 2.673 1.00 87.50 74 VAL A N 1
ATOM 559 C CA . VAL A 1 74 ? 7.215 13.654 2.465 1.00 87.50 74 VAL A CA 1
ATOM 560 C C . VAL A 1 74 ? 7.305 12.385 3.293 1.00 87.50 74 VAL A C 1
ATOM 562 O O . VAL A 1 74 ? 7.077 12.415 4.497 1.00 87.50 74 VAL A O 1
ATOM 565 N N . TYR A 1 75 ? 7.672 11.286 2.645 1.00 88.56 75 TYR A N 1
ATOM 566 C CA . TYR A 1 75 ? 8.045 10.043 3.303 1.00 88.56 75 TYR A CA 1
ATOM 567 C C . TYR A 1 75 ? 9.460 9.677 2.868 1.00 88.56 75 TYR A C 1
ATOM 569 O O . TYR A 1 75 ? 9.703 9.379 1.696 1.00 88.56 75 TYR A O 1
ATOM 577 N N . ARG A 1 76 ? 10.422 9.743 3.793 1.00 84.69 76 ARG A N 1
ATOM 578 C CA . ARG A 1 76 ? 11.826 9.474 3.464 1.00 84.69 76 ARG A CA 1
ATOM 579 C C . ARG A 1 76 ? 12.063 7.974 3.318 1.00 84.69 76 ARG A C 1
ATOM 581 O O . ARG A 1 76 ? 12.167 7.244 4.308 1.00 84.69 76 ARG A O 1
ATOM 588 N N . HIS A 1 77 ? 12.186 7.520 2.072 1.00 72.12 77 HIS A N 1
ATOM 589 C CA . HIS A 1 77 ? 12.600 6.153 1.779 1.00 72.12 77 HIS A CA 1
ATOM 590 C C . HIS A 1 77 ? 14.081 5.930 2.146 1.00 72.12 77 HIS A C 1
ATOM 592 O O . HIS A 1 77 ? 14.888 6.850 2.062 1.00 72.12 77 HIS A O 1
ATOM 598 N N . PRO A 1 78 ? 14.470 4.704 2.544 1.00 64.69 78 PRO A N 1
ATOM 599 C CA . PRO A 1 78 ? 15.866 4.353 2.816 1.00 64.69 78 PRO A CA 1
ATOM 600 C C . PRO A 1 78 ? 16.721 4.162 1.550 1.00 64.69 78 PRO A C 1
ATOM 602 O O . PRO A 1 78 ? 17.893 3.820 1.669 1.00 64.69 78 PRO A O 1
ATOM 605 N N . ALA A 1 79 ? 16.138 4.315 0.358 1.00 65.19 79 ALA A N 1
ATOM 606 C CA . ALA A 1 79 ? 16.876 4.354 -0.898 1.00 65.19 79 ALA A CA 1
ATOM 607 C C . ALA A 1 79 ? 17.399 5.776 -1.145 1.00 65.19 79 ALA A C 1
ATOM 609 O O . ALA A 1 79 ? 16.764 6.741 -0.722 1.00 65.19 79 ALA A O 1
ATOM 610 N N . ASP A 1 80 ? 18.530 5.892 -1.845 1.00 59.12 80 ASP A N 1
ATOM 611 C CA . ASP A 1 80 ? 19.168 7.182 -2.146 1.00 59.12 80 ASP A CA 1
ATOM 612 C C . ASP A 1 80 ? 18.241 8.117 -2.950 1.00 59.12 80 ASP A C 1
ATOM 614 O O . ASP A 1 80 ? 18.353 9.337 -2.861 1.00 59.12 80 ASP A O 1
ATOM 618 N N . GLU A 1 81 ? 17.266 7.546 -3.667 1.00 67.62 81 GLU A N 1
ATOM 619 C CA . GLU A 1 81 ? 16.237 8.273 -4.403 1.00 67.62 81 GLU A CA 1
ATOM 620 C C . GLU A 1 81 ? 14.837 7.731 -4.079 1.00 67.62 81 GLU A C 1
ATOM 622 O O . GLU A 1 81 ? 14.589 6.523 -4.071 1.00 67.62 81 GLU A O 1
ATOM 627 N N . SER A 1 82 ? 13.903 8.646 -3.812 1.00 74.06 82 SER A N 1
ATOM 628 C CA . SER A 1 82 ? 12.475 8.338 -3.686 1.00 74.06 82 SER A CA 1
ATOM 629 C C . SER A 1 82 ? 11.785 8.584 -5.030 1.00 74.06 82 SER A C 1
ATOM 631 O O . SER A 1 82 ? 12.081 9.604 -5.659 1.00 74.06 82 SER A O 1
ATOM 633 N N . PRO A 1 83 ? 10.844 7.724 -5.467 1.00 84.62 83 PRO A N 1
ATOM 634 C CA . PRO A 1 83 ? 10.042 8.019 -6.648 1.00 84.62 83 PRO A CA 1
ATOM 635 C C . PRO A 1 83 ? 9.333 9.377 -6.503 1.00 84.62 83 PRO A C 1
ATOM 637 O O . PRO A 1 83 ? 8.955 9.755 -5.387 1.00 84.62 83 PRO A O 1
ATOM 640 N N . PRO A 1 84 ? 9.128 10.123 -7.603 1.00 90.75 84 PRO A N 1
ATOM 641 C CA . PRO A 1 84 ? 8.381 11.367 -7.565 1.00 90.75 84 PRO A CA 1
ATOM 642 C C . PRO A 1 84 ? 6.969 11.121 -7.032 1.00 90.75 84 PRO A C 1
ATOM 644 O O . PRO A 1 84 ? 6.285 10.176 -7.427 1.00 90.75 84 PRO A O 1
ATOM 647 N N . LEU A 1 85 ? 6.529 12.007 -6.141 1.00 94.25 85 LEU A N 1
ATOM 648 C CA . LEU A 1 85 ? 5.156 12.015 -5.662 1.00 94.25 85 LEU A CA 1
ATOM 649 C C . LEU A 1 85 ? 4.247 12.628 -6.724 1.00 94.25 85 LEU A C 1
ATOM 651 O O . LEU A 1 85 ? 4.431 13.784 -7.114 1.00 94.25 85 LEU A O 1
ATOM 655 N N . HIS A 1 86 ? 3.249 11.860 -7.144 1.00 95.62 86 HIS A N 1
ATOM 656 C CA . HIS A 1 86 ? 2.171 12.314 -8.014 1.00 95.62 86 HIS A CA 1
ATOM 657 C C . HIS A 1 86 ? 0.877 12.546 -7.214 1.00 95.62 86 HIS A C 1
ATOM 659 O O . HIS A 1 86 ? 0.717 11.983 -6.133 1.00 95.62 86 HIS A O 1
ATOM 665 N N . PRO A 1 87 ? -0.078 13.343 -7.717 1.00 97.06 87 PRO A N 1
ATOM 666 C CA . PRO A 1 87 ? -1.418 13.384 -7.138 1.00 97.06 87 PRO A CA 1
ATOM 667 C C . PRO A 1 87 ? -2.079 11.998 -7.139 1.00 97.06 87 PRO A C 1
ATOM 669 O O . PRO A 1 87 ? -1.763 11.152 -7.984 1.00 97.06 87 PRO A O 1
ATOM 672 N N . PHE A 1 88 ? -3.020 11.769 -6.222 1.00 98.38 88 PHE A N 1
ATOM 673 C CA . PHE A 1 88 ? -3.845 10.564 -6.262 1.00 98.38 88 PHE A CA 1
ATOM 674 C C . PHE A 1 88 ? -4.611 10.463 -7.584 1.00 98.38 88 PHE A C 1
ATOM 676 O O . PHE A 1 88 ? -5.284 11.398 -8.017 1.00 98.38 88 PHE A O 1
ATOM 683 N N . THR A 1 89 ? -4.521 9.298 -8.216 1.00 98.62 89 THR A N 1
ATOM 684 C CA . THR A 1 89 ? -5.395 8.944 -9.344 1.00 98.62 89 THR A CA 1
ATOM 685 C C . THR A 1 89 ? -6.811 8.635 -8.850 1.00 98.62 89 THR A C 1
ATOM 687 O O . THR A 1 89 ? -6.955 8.207 -7.702 1.00 98.62 89 THR A O 1
ATOM 690 N N . PRO A 1 90 ? -7.861 8.793 -9.679 1.00 98.56 90 PRO A N 1
ATOM 691 C CA . PRO A 1 90 ? -9.239 8.526 -9.264 1.00 98.56 90 PRO A CA 1
ATOM 692 C C . PRO A 1 90 ? -9.455 7.143 -8.633 1.00 98.56 90 PRO A C 1
ATOM 694 O O . PRO A 1 90 ? -10.201 7.022 -7.660 1.00 98.56 90 PRO A O 1
ATOM 697 N N . ALA A 1 91 ? -8.810 6.092 -9.149 1.00 98.56 91 ALA A N 1
ATOM 698 C CA . ALA A 1 91 ? -8.913 4.752 -8.575 1.00 98.56 91 ALA A CA 1
ATOM 699 C C . ALA A 1 91 ? -8.242 4.653 -7.197 1.00 98.56 91 ALA A C 1
ATOM 701 O O . ALA A 1 91 ? -8.826 4.114 -6.255 1.00 98.56 91 ALA A O 1
ATOM 702 N N . VAL A 1 92 ? -7.035 5.203 -7.053 1.00 98.75 92 VAL A N 1
ATOM 703 C CA . VAL A 1 92 ? -6.311 5.198 -5.773 1.00 98.75 92 VAL A CA 1
ATOM 704 C C . VAL A 1 92 ? -7.042 6.041 -4.728 1.00 98.75 92 VAL A C 1
ATOM 706 O O . VAL A 1 92 ? -7.155 5.618 -3.578 1.00 98.75 92 VAL A O 1
ATOM 709 N N . ASP A 1 93 ? -7.600 7.185 -5.123 1.00 98.62 93 ASP A N 1
ATOM 710 C CA . ASP A 1 93 ? -8.365 8.060 -4.233 1.00 98.62 93 ASP A CA 1
ATOM 711 C C . ASP A 1 93 ? -9.658 7.396 -3.731 1.00 98.62 93 ASP A C 1
ATOM 713 O O . ASP A 1 93 ? -9.997 7.482 -2.550 1.00 98.62 93 ASP A O 1
ATOM 717 N N . ALA A 1 94 ? -10.339 6.636 -4.596 1.00 98.56 94 ALA A N 1
ATOM 718 C CA . ALA A 1 94 ? -11.516 5.865 -4.204 1.00 98.56 94 ALA A CA 1
ATOM 719 C C . ALA A 1 94 ? -11.189 4.800 -3.139 1.00 98.56 94 ALA A C 1
ATOM 721 O O . ALA A 1 94 ? -11.950 4.632 -2.183 1.00 98.56 94 ALA A O 1
ATOM 722 N N . VAL A 1 95 ? -10.046 4.112 -3.264 1.00 98.69 95 VAL A N 1
ATOM 723 C CA . VAL A 1 95 ? -9.556 3.173 -2.238 1.00 98.69 95 VAL A CA 1
ATOM 724 C C . VAL A 1 95 ? -9.199 3.919 -0.957 1.00 98.69 95 VAL A C 1
ATOM 726 O O . VAL A 1 95 ? -9.657 3.526 0.117 1.00 98.69 95 VAL A O 1
ATOM 729 N N . ARG A 1 96 ? -8.443 5.020 -1.063 1.00 98.69 96 ARG A N 1
ATOM 730 C CA . ARG A 1 96 ? -8.049 5.867 0.073 1.00 98.69 96 ARG A CA 1
ATOM 731 C C . ARG A 1 96 ? -9.262 6.269 0.906 1.00 98.69 96 ARG A C 1
ATOM 733 O O . ARG A 1 96 ? -9.263 6.030 2.108 1.00 98.69 96 ARG A O 1
ATOM 740 N N . ALA A 1 97 ? -10.319 6.774 0.271 1.00 98.50 97 ALA A N 1
ATOM 741 C CA . ALA A 1 97 ? -11.532 7.205 0.960 1.00 98.50 97 ALA A CA 1
ATOM 742 C C . ALA A 1 97 ? -12.238 6.065 1.723 1.00 98.50 97 ALA A C 1
ATOM 744 O O . ALA A 1 97 ? -12.817 6.300 2.784 1.00 98.50 97 ALA A O 1
ATOM 745 N N . VAL A 1 98 ? -12.222 4.830 1.204 1.00 98.44 98 VAL A N 1
ATOM 746 C CA . VAL A 1 98 ? -12.763 3.660 1.923 1.00 98.44 98 VAL A CA 1
ATOM 747 C C . VAL A 1 98 ? -11.900 3.327 3.139 1.00 98.44 98 VAL A C 1
ATOM 749 O O . VAL A 1 98 ? -12.434 3.128 4.231 1.00 98.44 98 VAL A O 1
ATOM 752 N N . VAL A 1 99 ? -10.579 3.306 2.963 1.00 98.31 99 VAL A N 1
ATOM 753 C CA . VAL A 1 99 ? -9.631 2.965 4.031 1.00 98.31 99 VAL A CA 1
ATOM 754 C C . VAL A 1 99 ? -9.655 4.009 5.148 1.00 98.31 99 VAL A C 1
ATOM 756 O O . VAL A 1 99 ? -9.704 3.634 6.313 1.00 98.31 99 VAL A O 1
ATOM 759 N N . GLU A 1 100 ? -9.705 5.304 4.829 1.00 98.25 100 GLU A N 1
ATOM 760 C CA . GLU A 1 100 ? -9.809 6.379 5.829 1.00 98.25 100 GLU A CA 1
ATOM 761 C C . GLU A 1 100 ? -11.013 6.194 6.755 1.00 98.25 100 GLU A C 1
ATOM 763 O O . GLU A 1 100 ? -10.892 6.337 7.972 1.00 98.25 100 GLU A O 1
ATOM 768 N N . ARG A 1 101 ? -12.170 5.808 6.200 1.00 97.44 101 ARG A N 1
ATOM 769 C CA . ARG A 1 101 ? -13.365 5.511 7.004 1.00 97.44 101 ARG A CA 1
ATOM 770 C C . ARG A 1 101 ? -13.156 4.316 7.930 1.00 97.44 101 ARG A C 1
ATOM 772 O O . ARG A 1 101 ? -13.658 4.336 9.048 1.00 97.44 101 ARG A O 1
ATOM 779 N N . ALA A 1 102 ? -12.426 3.296 7.481 1.00 95.81 102 ALA A N 1
ATOM 780 C CA . ALA A 1 102 ? -12.117 2.124 8.296 1.00 95.81 102 ALA A CA 1
ATOM 781 C C . ALA A 1 102 ? -11.091 2.427 9.403 1.00 95.81 102 ALA A C 1
ATOM 783 O O . ALA A 1 102 ? -11.179 1.855 10.489 1.00 95.81 102 ALA A O 1
ATOM 784 N N . LEU A 1 103 ? -10.132 3.319 9.141 1.00 95.56 103 LEU A N 1
ATOM 785 C CA . LEU A 1 103 ? -9.091 3.708 10.098 1.00 95.56 103 LEU A CA 1
ATOM 786 C C . LEU A 1 103 ? -9.544 4.791 11.084 1.00 95.56 103 LEU A C 1
ATOM 788 O O . LEU A 1 103 ? -8.971 4.909 12.165 1.00 95.56 103 LEU A O 1
ATOM 792 N N . GLY A 1 104 ? -10.543 5.597 10.717 1.00 96.56 104 GLY A N 1
ATOM 793 C CA . GLY A 1 104 ? -10.999 6.732 11.521 1.00 96.56 104 GLY A CA 1
ATOM 794 C C . GLY A 1 104 ? -10.040 7.928 11.508 1.00 96.56 104 GLY A C 1
ATOM 795 O O . GLY A 1 104 ? -10.165 8.817 12.347 1.00 96.56 104 GLY A O 1
ATOM 796 N N . HIS A 1 105 ? -9.084 7.964 10.577 1.00 97.19 105 HIS A N 1
ATOM 797 C CA . HIS A 1 105 ? -8.154 9.077 10.392 1.00 97.19 105 HIS A CA 1
ATOM 798 C C . HIS A 1 105 ? -7.807 9.260 8.905 1.00 97.19 105 HIS A C 1
ATOM 800 O O . HIS A 1 105 ? -7.910 8.302 8.133 1.00 97.19 105 HIS A O 1
ATOM 806 N N . PRO A 1 106 ? -7.385 10.469 8.485 1.00 97.00 106 PRO A N 1
ATOM 807 C CA . PRO A 1 106 ? -7.018 10.721 7.100 1.00 97.00 106 PRO A CA 1
ATOM 808 C C . PRO A 1 106 ? -5.715 10.012 6.707 1.00 97.00 106 PRO A C 1
ATOM 810 O O . PRO A 1 106 ? -4.866 9.691 7.545 1.00 97.00 106 PRO A O 1
ATOM 813 N N . LEU A 1 107 ? -5.557 9.818 5.404 1.00 97.81 107 LEU A N 1
ATOM 814 C CA . LEU A 1 107 ? -4.390 9.312 4.706 1.00 97.81 107 LEU A CA 1
ATOM 815 C C . LEU A 1 107 ? -4.031 10.323 3.619 1.00 97.81 107 LEU A C 1
ATOM 817 O O . LEU A 1 107 ? -4.872 10.717 2.817 1.00 97.81 107 LEU A O 1
ATOM 821 N N . ASN A 1 108 ? -2.768 10.728 3.562 1.00 97.38 108 ASN A N 1
ATOM 822 C CA . ASN A 1 108 ? -2.302 11.720 2.592 1.00 97.38 108 ASN A CA 1
ATOM 823 C C . ASN A 1 108 ? -1.216 11.187 1.653 1.00 97.38 108 ASN A C 1
ATOM 825 O O . ASN A 1 108 ? -0.862 11.878 0.708 1.00 97.38 108 ASN A O 1
ATOM 829 N N . HIS A 1 109 ? -0.707 9.974 1.866 1.00 97.31 109 HIS A N 1
ATOM 830 C CA . HIS A 1 109 ? 0.411 9.410 1.115 1.00 97.31 109 HIS A CA 1
ATOM 831 C C . HIS A 1 109 ? 0.225 7.904 0.907 1.00 97.31 109 HIS A C 1
ATOM 833 O O . HIS A 1 109 ? -0.236 7.202 1.807 1.00 97.31 109 HIS A O 1
ATOM 839 N N . VAL A 1 110 ? 0.639 7.389 -0.252 1.00 97.62 110 VAL A N 1
ATOM 840 C CA . VAL A 1 110 ? 0.680 5.953 -0.547 1.00 97.62 110 VAL A CA 1
ATOM 841 C C . VAL A 1 110 ? 1.924 5.592 -1.360 1.00 97.62 110 VAL A C 1
ATOM 843 O O . VAL A 1 110 ? 2.239 6.223 -2.369 1.00 97.62 110 VAL A O 1
ATOM 846 N N . LEU A 1 111 ? 2.611 4.530 -0.933 1.00 95.94 111 LEU A N 1
ATOM 847 C CA . LEU A 1 111 ? 3.549 3.790 -1.775 1.00 95.94 111 LEU A CA 1
ATOM 848 C C . LEU A 1 111 ? 2.788 2.626 -2.414 1.00 95.94 111 LEU A C 1
ATOM 850 O O . LEU A 1 111 ? 2.318 1.727 -1.719 1.00 95.94 111 LEU A O 1
ATOM 854 N N . ILE A 1 112 ? 2.706 2.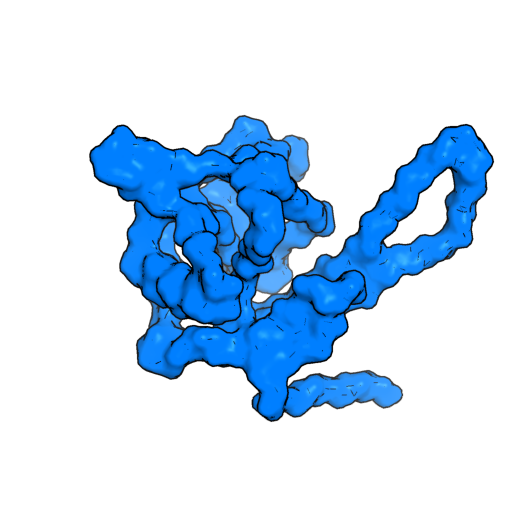620 -3.739 1.00 97.69 112 ILE A N 1
ATOM 855 C CA . ILE A 1 112 ? 2.014 1.587 -4.511 1.00 97.69 112 ILE A CA 1
ATOM 856 C C . ILE A 1 112 ? 3.055 0.623 -5.062 1.00 97.69 112 ILE A C 1
ATOM 858 O O . ILE A 1 112 ? 4.070 1.048 -5.611 1.00 97.69 112 ILE A O 1
ATOM 862 N N . GLN A 1 113 ? 2.812 -0.678 -4.915 1.00 97.56 113 GLN A N 1
ATOM 863 C CA . GLN A 1 113 ? 3.758 -1.722 -5.304 1.00 97.56 113 GLN A CA 1
ATOM 864 C C . GLN A 1 113 ? 3.057 -2.754 -6.184 1.00 97.56 113 GLN A C 1
ATOM 866 O O . GLN A 1 113 ? 2.113 -3.409 -5.744 1.00 97.56 113 GLN A O 1
ATOM 871 N N . LEU A 1 114 ? 3.534 -2.918 -7.417 1.00 98.31 114 LEU A N 1
ATOM 872 C CA . LEU A 1 114 ? 3.029 -3.922 -8.348 1.00 98.31 114 LEU A CA 1
ATOM 873 C C . LEU A 1 114 ? 4.015 -5.085 -8.442 1.00 98.31 114 LEU A C 1
ATOM 875 O O . LEU A 1 114 ? 5.096 -4.975 -9.025 1.00 98.31 114 LEU A O 1
ATOM 879 N N . TYR A 1 115 ? 3.586 -6.218 -7.893 1.00 98.06 115 TYR A N 1
ATOM 880 C CA . TYR A 1 115 ? 4.244 -7.507 -8.045 1.00 98.06 115 TYR A CA 1
ATOM 881 C C . TYR A 1 115 ? 3.675 -8.203 -9.282 1.00 98.06 115 TYR A C 1
ATOM 883 O O . TYR A 1 115 ? 2.541 -8.680 -9.275 1.00 98.06 115 TYR A O 1
ATOM 891 N N . ARG A 1 116 ? 4.452 -8.238 -10.361 1.00 97.44 116 ARG A N 1
ATOM 892 C CA . ARG A 1 116 ? 4.008 -8.697 -11.689 1.00 97.44 116 ARG A CA 1
ATOM 893 C C . ARG A 1 116 ? 3.804 -10.210 -11.746 1.00 97.44 116 ARG A C 1
ATOM 895 O O . ARG A 1 116 ? 2.987 -10.691 -12.523 1.00 97.44 116 ARG A O 1
ATOM 902 N N . ALA A 1 117 ? 4.562 -10.946 -10.936 1.00 95.88 117 ALA A N 1
ATOM 903 C CA . ALA A 1 117 ? 4.529 -12.399 -10.840 1.00 95.88 117 ALA A CA 1
ATOM 904 C C . ALA A 1 117 ? 4.940 -12.863 -9.431 1.00 95.88 117 ALA A C 1
ATOM 906 O O . ALA A 1 117 ? 5.370 -12.065 -8.594 1.00 95.88 117 ALA A O 1
ATOM 907 N N . GLY A 1 118 ? 4.856 -14.172 -9.171 1.00 94.31 118 GLY A N 1
ATOM 908 C CA . GLY A 1 118 ? 5.286 -14.771 -7.899 1.00 94.31 118 GLY A CA 1
ATOM 909 C C . GLY A 1 118 ? 6.785 -14.624 -7.599 1.00 94.31 118 GLY A C 1
ATOM 910 O O . GLY A 1 118 ? 7.194 -14.798 -6.456 1.00 94.31 118 GLY A O 1
ATOM 911 N N . THR A 1 119 ? 7.587 -14.270 -8.607 1.00 96.06 119 THR A N 1
ATOM 912 C CA . THR A 1 119 ? 9.026 -13.988 -8.496 1.00 96.06 119 THR A CA 1
ATOM 913 C C . THR A 1 119 ? 9.335 -12.574 -8.008 1.00 96.06 119 THR A C 1
ATOM 915 O O . THR A 1 119 ? 10.456 -12.331 -7.577 1.00 96.06 119 THR A O 1
ATOM 918 N N . ASP A 1 120 ? 8.376 -11.645 -8.071 1.00 97.31 120 ASP A N 1
ATOM 919 C CA . ASP A 1 120 ? 8.543 -10.294 -7.533 1.00 97.31 120 ASP A CA 1
ATOM 920 C C . ASP A 1 120 ? 8.356 -10.325 -6.008 1.00 97.31 120 ASP A C 1
ATOM 922 O O . ASP A 1 120 ? 7.412 -10.949 -5.507 1.00 97.31 120 ASP A O 1
ATOM 926 N N . TYR A 1 121 ? 9.218 -9.637 -5.255 1.00 95.12 121 TYR A N 1
ATOM 927 C CA . TYR A 1 121 ? 9.194 -9.651 -3.789 1.00 95.12 121 TYR A CA 1
ATOM 928 C C . TYR A 1 121 ? 9.713 -8.354 -3.154 1.00 95.12 121 TYR A C 1
ATOM 930 O O . TYR A 1 121 ? 10.250 -7.450 -3.801 1.00 95.12 121 TYR A O 1
ATOM 938 N N . ILE A 1 122 ? 9.537 -8.271 -1.839 1.00 93.25 122 ILE A N 1
ATOM 939 C CA . ILE A 1 122 ? 10.185 -7.287 -0.981 1.00 93.25 122 ILE A CA 1
ATOM 940 C C . ILE A 1 122 ? 10.890 -8.027 0.157 1.00 93.25 122 ILE A C 1
ATOM 942 O O . ILE A 1 122 ? 10.335 -8.956 0.744 1.00 93.25 122 ILE A O 1
ATOM 946 N N . SER A 1 123 ? 12.146 -7.666 0.411 1.00 90.88 123 SER A N 1
ATOM 947 C CA . SER A 1 123 ? 12.946 -8.253 1.488 1.00 90.88 123 SER A CA 1
ATOM 948 C C . SER A 1 123 ? 12.427 -7.822 2.861 1.00 90.88 123 SER A C 1
ATOM 950 O O . SER A 1 123 ? 11.713 -6.828 2.986 1.00 90.88 123 SER A O 1
ATOM 952 N N . GLU A 1 124 ? 12.813 -8.554 3.906 1.00 91.75 124 GLU A N 1
ATOM 953 C CA . GLU A 1 124 ? 12.496 -8.190 5.290 1.00 91.75 124 GLU A CA 1
ATOM 954 C C . GLU A 1 124 ? 12.974 -6.760 5.608 1.00 91.75 124 GLU A C 1
ATOM 956 O O . GLU A 1 124 ? 14.137 -6.424 5.385 1.00 91.75 124 GLU A O 1
ATOM 961 N N . HIS A 1 125 ? 12.073 -5.928 6.131 1.00 91.00 125 HIS A N 1
ATOM 962 C CA . HIS A 1 125 ? 12.355 -4.561 6.569 1.00 91.00 125 HIS A CA 1
ATOM 963 C C . HIS A 1 125 ? 11.333 -4.120 7.627 1.00 91.00 125 HIS A C 1
ATOM 965 O O . HIS A 1 125 ? 10.380 -4.834 7.935 1.00 91.00 125 HIS A O 1
ATOM 971 N N . SER A 1 126 ? 11.551 -2.940 8.206 1.00 90.69 126 SER A N 1
ATOM 972 C CA . SER A 1 126 ? 10.539 -2.220 8.979 1.00 90.69 126 SER A CA 1
ATOM 973 C C . SER A 1 126 ? 10.277 -0.883 8.307 1.00 90.69 126 SER A C 1
ATOM 975 O O . SER A 1 126 ? 11.235 -0.214 7.903 1.00 90.69 126 SER A O 1
ATOM 977 N N . ASP A 1 127 ? 9.011 -0.486 8.243 1.00 91.62 127 ASP A N 1
ATOM 978 C CA . ASP A 1 127 ? 8.642 0.848 7.787 1.00 91.62 127 ASP A CA 1
ATOM 979 C C . ASP A 1 127 ? 9.277 1.921 8.672 1.00 91.62 127 ASP A C 1
ATOM 981 O O . ASP A 1 127 ? 9.477 1.751 9.884 1.00 91.62 127 ASP A O 1
ATOM 985 N N . LYS A 1 128 ? 9.649 3.037 8.045 1.00 88.94 128 LYS A N 1
ATOM 986 C CA . LYS A 1 128 ? 10.220 4.184 8.743 1.00 88.94 128 LYS A 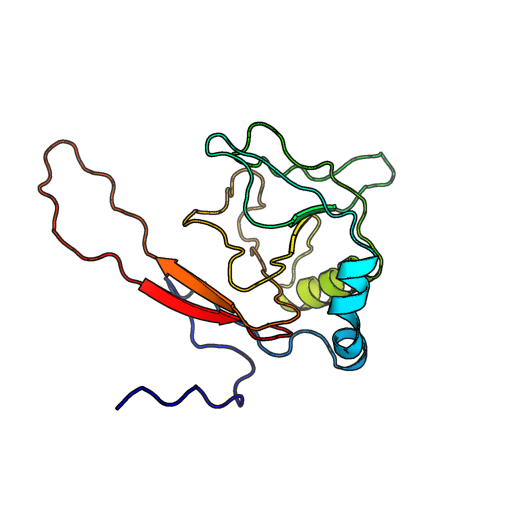CA 1
ATOM 987 C C . LYS A 1 128 ? 9.073 5.012 9.294 1.00 88.94 128 LYS A C 1
ATOM 989 O O . LYS A 1 128 ? 8.244 5.497 8.549 1.00 88.94 128 LYS A O 1
ATOM 994 N N . THR A 1 129 ? 9.046 5.229 10.599 1.00 92.50 129 THR A N 1
ATOM 995 C CA . THR A 1 129 ? 7.946 5.962 11.242 1.00 92.50 129 THR A CA 1
ATOM 996 C C . THR A 1 129 ? 8.273 7.425 11.529 1.00 92.50 129 THR A C 1
ATOM 998 O O . THR A 1 129 ? 7.456 8.127 12.109 1.00 92.50 129 THR A O 1
ATOM 1001 N N . LEU A 1 130 ? 9.458 7.906 11.131 1.00 91.62 130 LEU A N 1
ATOM 1002 C CA . LEU A 1 130 ? 9.930 9.255 11.461 1.00 91.62 130 LEU A CA 1
ATOM 1003 C C . LEU A 1 130 ? 9.045 10.362 10.865 1.00 91.62 130 LEU A C 1
ATOM 1005 O O . LEU A 1 130 ? 8.847 11.383 11.514 1.00 91.62 130 LEU A O 1
ATOM 1009 N N . ASP A 1 131 ? 8.518 10.137 9.662 1.00 92.44 131 ASP A N 1
ATOM 1010 C CA . ASP A 1 131 ? 7.637 11.072 8.948 1.00 92.44 131 ASP A CA 1
ATOM 1011 C C . ASP A 1 131 ? 6.146 10.722 9.112 1.00 92.44 131 ASP A C 1
ATOM 1013 O O . ASP A 1 131 ? 5.285 11.323 8.475 1.00 92.44 131 ASP A O 1
ATOM 1017 N N . ILE A 1 132 ? 5.826 9.732 9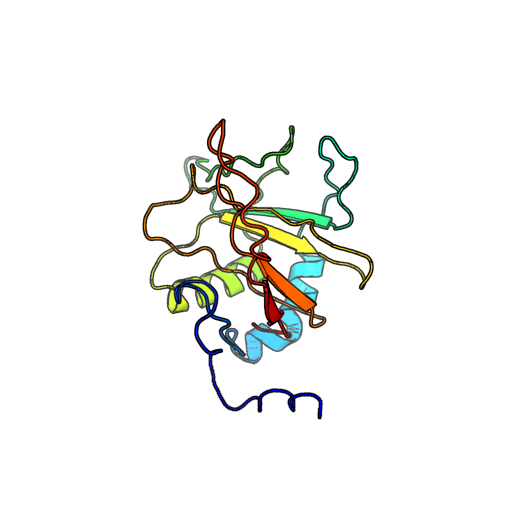.953 1.00 93.88 132 ILE A N 1
ATOM 1018 C CA . ILE A 1 132 ? 4.459 9.252 10.171 1.00 93.88 132 ILE A CA 1
ATOM 1019 C C . ILE A 1 132 ? 3.918 9.854 11.469 1.00 93.88 132 ILE A C 1
ATOM 1021 O O . ILE A 1 132 ? 4.573 9.826 12.514 1.00 93.88 132 ILE A O 1
ATOM 1025 N N . ALA A 1 133 ? 2.695 10.384 11.414 1.00 95.00 133 ALA A N 1
ATOM 1026 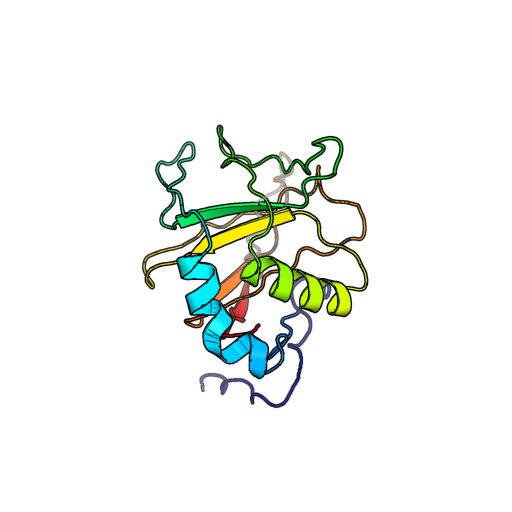C CA . ALA A 1 133 ? 2.022 10.935 12.583 1.00 95.00 133 ALA A CA 1
ATOM 1027 C C . ALA A 1 133 ? 1.887 9.870 13.687 1.00 95.00 133 ALA A C 1
ATOM 1029 O O . ALA A 1 133 ? 1.406 8.758 13.454 1.00 95.00 133 ALA A O 1
ATOM 1030 N N . ARG A 1 134 ? 2.300 10.206 14.914 1.00 94.88 134 ARG A N 1
ATOM 1031 C CA . ARG A 1 134 ? 2.200 9.284 16.055 1.00 94.88 134 ARG A CA 1
ATOM 1032 C C . ARG A 1 134 ? 0.741 8.908 16.312 1.00 94.88 134 ARG A C 1
ATOM 1034 O O . ARG A 1 134 ? -0.125 9.774 16.307 1.00 94.88 134 ARG A O 1
ATOM 1041 N N . GLY A 1 135 ? 0.498 7.627 16.577 1.00 92.75 135 GLY A N 1
ATOM 1042 C CA . GLY A 1 135 ? -0.845 7.097 16.826 1.00 92.75 135 GLY A CA 1
ATOM 1043 C C . GLY A 1 135 ? -1.676 6.837 15.565 1.00 92.75 135 GLY A C 1
ATOM 1044 O O . GLY A 1 135 ? -2.804 6.379 15.696 1.00 92.75 135 GLY A O 1
ATOM 1045 N N . SER A 1 136 ? -1.138 7.098 14.367 1.00 95.69 136 SER A N 1
ATOM 1046 C CA . SER A 1 136 ? -1.768 6.679 13.109 1.00 95.69 136 SER A CA 1
ATOM 1047 C C . SER A 1 136 ? -1.404 5.239 12.741 1.00 95.69 136 SER A C 1
ATOM 1049 O O . SER A 1 136 ? -0.402 4.693 13.213 1.00 95.69 136 SER A O 1
ATOM 1051 N N . PHE A 1 137 ? -2.222 4.630 11.884 1.00 95.75 137 PHE A N 1
ATOM 1052 C CA . PHE A 1 137 ? -1.973 3.307 11.325 1.00 95.75 137 PHE A CA 1
ATOM 1053 C C . PHE A 1 137 ? -1.258 3.390 9.975 1.00 95.75 137 PHE A C 1
ATOM 1055 O O . PHE A 1 137 ? -1.498 4.292 9.173 1.00 95.75 137 PHE A O 1
ATOM 1062 N N . ILE A 1 138 ? -0.442 2.375 9.692 1.00 96.31 138 ILE A N 1
ATOM 1063 C CA . ILE A 1 138 ? -0.014 2.048 8.331 1.00 96.31 138 ILE A CA 1
ATOM 1064 C C . ILE A 1 138 ? -0.980 0.987 7.805 1.00 96.31 138 ILE A C 1
ATOM 1066 O O . ILE A 1 138 ? -1.098 -0.087 8.393 1.00 96.31 138 ILE A O 1
ATOM 1070 N N . ALA A 1 139 ? -1.660 1.276 6.698 1.00 97.38 139 ALA A N 1
ATOM 1071 C CA . ALA A 1 139 ? -2.573 0.340 6.051 1.00 97.38 139 ALA A CA 1
ATOM 1072 C C . ALA A 1 139 ? -1.988 -0.183 4.737 1.00 97.38 139 ALA A C 1
ATOM 1074 O O . ALA A 1 139 ? -1.468 0.581 3.925 1.00 97.38 139 ALA A O 1
ATOM 1075 N N . ASN A 1 140 ? -2.115 -1.491 4.521 1.00 97.94 140 ASN A N 1
ATOM 1076 C CA . ASN A 1 140 ? -1.801 -2.148 3.257 1.00 97.94 140 ASN A CA 1
ATOM 1077 C C . ASN A 1 140 ? -3.113 -2.648 2.656 1.00 97.94 140 ASN A C 1
ATOM 1079 O O . ASN A 1 140 ? -3.838 -3.363 3.336 1.00 97.94 140 ASN A O 1
ATOM 1083 N N . VAL A 1 141 ? -3.397 -2.292 1.401 1.00 98.44 141 VAL A N 1
ATOM 1084 C CA . VAL A 1 141 ? -4.536 -2.835 0.646 1.00 98.44 141 VAL A CA 1
ATOM 1085 C C . VAL A 1 141 ? -4.002 -3.723 -0.466 1.00 98.44 141 VAL A C 1
ATOM 1087 O O . VAL A 1 141 ? -3.193 -3.282 -1.287 1.00 98.44 141 VAL A O 1
ATOM 1090 N N . SER A 1 142 ? -4.458 -4.970 -0.502 1.00 98.62 142 SER A N 1
ATOM 1091 C CA . SER A 1 142 ? -4.000 -5.984 -1.452 1.00 98.62 142 SER A CA 1
ATOM 1092 C C . SER A 1 142 ? -5.039 -6.222 -2.541 1.00 98.62 142 SER A C 1
ATOM 1094 O O . SER A 1 142 ? -6.196 -6.544 -2.275 1.00 98.62 142 SER A O 1
ATOM 1096 N N . LEU A 1 143 ? -4.632 -6.066 -3.801 1.00 98.56 143 LEU A N 1
ATOM 1097 C CA . LEU A 1 143 ? -5.501 -6.205 -4.968 1.00 98.56 143 LEU A CA 1
ATOM 1098 C C . LEU A 1 143 ? -4.862 -7.140 -6.000 1.00 98.56 143 LEU A C 1
ATOM 1100 O O . LEU A 1 143 ? -3.668 -7.035 -6.274 1.00 98.56 143 LEU A O 1
ATOM 1104 N N . GLY A 1 144 ? -5.658 -8.031 -6.596 1.00 97.75 144 GLY A N 1
ATOM 1105 C CA . GLY A 1 144 ? -5.173 -9.048 -7.528 1.00 97.75 144 GLY A CA 1
ATOM 1106 C C . GLY A 1 144 ? -4.852 -10.378 -6.843 1.00 97.75 144 GLY A C 1
ATOM 1107 O O . GLY A 1 144 ? -5.595 -10.837 -5.979 1.00 97.75 144 GLY A O 1
ATOM 1108 N N . ALA A 1 14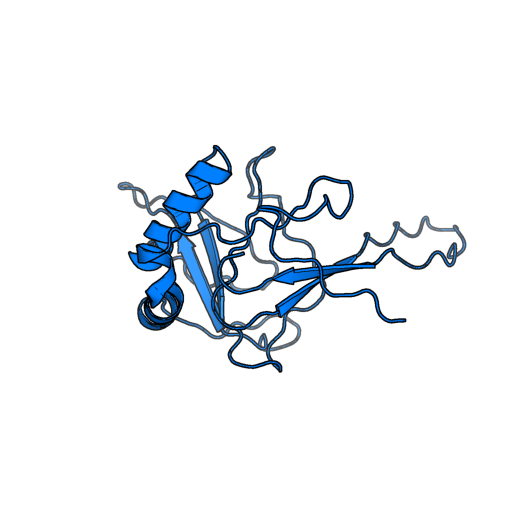5 ? -3.777 -11.036 -7.278 1.00 97.81 145 ALA A N 1
ATOM 1109 C CA . ALA A 1 145 ? -3.420 -12.368 -6.798 1.00 97.81 145 ALA A CA 1
ATOM 1110 C C . ALA A 1 145 ? -3.030 -12.362 -5.310 1.00 97.81 145 ALA A C 1
ATOM 1112 O O . ALA A 1 145 ? -2.275 -11.497 -4.868 1.00 97.81 145 ALA A O 1
ATOM 1113 N N . GLU A 1 146 ? -3.492 -13.368 -4.563 1.00 98.31 146 GLU A N 1
ATOM 1114 C CA . GLU A 1 146 ? -3.168 -13.518 -3.144 1.00 98.31 146 GLU A CA 1
ATOM 1115 C C . GLU A 1 146 ? -1.656 -13.669 -2.922 1.00 98.31 146 GLU A C 1
ATOM 1117 O O . GLU A 1 146 ? -0.975 -14.417 -3.634 1.00 98.31 146 GLU A O 1
ATOM 1122 N N . ARG A 1 147 ? -1.133 -12.992 -1.894 1.00 97.88 147 ARG A N 1
ATOM 1123 C CA . ARG A 1 147 ? 0.263 -13.117 -1.447 1.00 97.88 147 ARG A CA 1
ATOM 1124 C C . ARG A 1 147 ? 0.343 -13.349 0.058 1.00 97.88 147 ARG A C 1
ATOM 1126 O O . ARG A 1 147 ? -0.604 -13.111 0.794 1.00 97.88 147 ARG A O 1
ATOM 1133 N N . THR A 1 148 ? 1.506 -13.798 0.521 1.00 97.62 148 THR A N 1
ATOM 1134 C CA . THR A 1 148 ? 1.767 -14.010 1.949 1.00 97.62 148 THR A CA 1
ATOM 1135 C C . THR A 1 148 ? 2.680 -12.919 2.485 1.00 97.62 148 THR A C 1
ATOM 1137 O O . THR A 1 148 ? 3.835 -12.821 2.066 1.00 97.62 148 THR A O 1
ATOM 1140 N N . MET A 1 149 ? 2.201 -12.154 3.463 1.00 97.38 149 MET A N 1
ATOM 1141 C CA . MET A 1 149 ? 3.038 -11.272 4.271 1.00 97.38 149 MET A CA 1
ATOM 1142 C C . MET A 1 149 ? 3.652 -12.067 5.422 1.00 97.38 149 MET A C 1
ATOM 1144 O O . MET A 1 149 ? 2.949 -12.753 6.163 1.00 97.38 149 MET A O 1
ATOM 1148 N N . THR A 1 150 ? 4.976 -11.996 5.566 1.00 97.06 150 THR A N 1
ATOM 1149 C CA . THR A 1 150 ? 5.702 -12.638 6.670 1.00 97.06 150 THR A CA 1
ATOM 1150 C C . THR A 1 150 ? 6.152 -11.577 7.664 1.00 97.06 150 THR A C 1
ATOM 1152 O O . THR A 1 150 ? 6.957 -10.716 7.322 1.00 97.06 150 THR A O 1
ATOM 1155 N N . LEU A 1 151 ? 5.655 -11.670 8.893 1.00 95.31 151 LEU A N 1
ATOM 1156 C CA . LEU A 1 151 ? 5.975 -10.786 10.009 1.00 95.31 151 LEU A CA 1
ATOM 1157 C C . LEU A 1 151 ? 6.921 -11.524 10.955 1.00 95.31 151 LEU A C 1
ATOM 1159 O O . LEU A 1 151 ? 6.749 -12.718 11.215 1.00 95.31 151 LEU A O 1
ATOM 1163 N N . ARG A 1 152 ? 7.955 -10.835 11.435 1.00 93.56 152 ARG A N 1
ATOM 1164 C CA . ARG A 1 152 ? 8.995 -11.442 12.266 1.00 93.56 152 ARG A CA 1
ATOM 1165 C C . ARG A 1 152 ? 9.439 -10.476 13.353 1.00 93.56 152 ARG A C 1
ATOM 1167 O O . ARG A 1 152 ? 9.791 -9.339 13.040 1.00 93.56 152 ARG A O 1
ATOM 1174 N N . THR A 1 153 ? 9.494 -10.935 14.603 1.00 92.25 153 THR A N 1
ATOM 1175 C CA . THR A 1 153 ? 9.940 -10.101 15.735 1.00 92.25 153 THR A CA 1
ATOM 1176 C C . THR A 1 153 ? 11.336 -9.542 15.487 1.00 92.25 153 THR A C 1
ATOM 1178 O O . THR A 1 153 ? 12.148 -10.188 14.824 1.00 92.25 153 THR A O 1
ATOM 1181 N N . LYS A 1 154 ? 11.651 -8.331 15.957 1.00 86.62 154 LYS A N 1
ATOM 1182 C CA . LYS A 1 154 ? 12.992 -7.749 15.759 1.00 86.62 154 LYS A CA 1
ATOM 1183 C C . LYS A 1 154 ? 14.050 -8.579 16.490 1.00 86.62 154 LYS A C 1
ATOM 1185 O O . LYS A 1 154 ? 13.781 -9.182 17.524 1.00 86.62 154 LYS A O 1
ATOM 1190 N N . ARG A 1 155 ? 15.275 -8.604 15.955 1.00 82.19 155 ARG A N 1
ATOM 1191 C CA . ARG A 1 155 ? 16.420 -9.130 16.710 1.00 82.19 155 ARG A CA 1
ATOM 1192 C C . ARG A 1 155 ? 16.648 -8.217 17.911 1.00 82.19 155 ARG A C 1
ATOM 1194 O O . ARG A 1 155 ? 16.662 -6.997 17.736 1.00 82.19 155 ARG A O 1
ATOM 1201 N N . LYS A 1 156 ? 16.834 -8.795 19.098 1.00 72.94 156 LYS A N 1
ATOM 1202 C CA . LYS A 1 156 ? 17.302 -8.018 20.246 1.00 72.94 156 LYS A CA 1
ATOM 1203 C C . LYS A 1 156 ? 18.673 -7.420 19.899 1.00 72.94 156 LYS A C 1
ATOM 1205 O O . LYS A 1 156 ? 19.455 -8.086 19.208 1.00 72.94 156 LYS A O 1
ATOM 1210 N N . PRO A 1 157 ? 18.963 -6.176 20.313 1.00 64.69 157 PRO A N 1
ATOM 1211 C CA . PRO A 1 157 ? 20.319 -5.654 20.243 1.00 64.69 157 PRO A CA 1
ATOM 1212 C C . PRO A 1 157 ? 21.257 -6.655 20.918 1.00 64.69 157 PRO A C 1
ATOM 1214 O O . PRO A 1 157 ? 20.939 -7.170 21.988 1.00 64.69 157 PRO A O 1
ATOM 1217 N N . LYS A 1 158 ? 22.392 -6.963 20.287 1.00 59.66 158 LYS A N 1
ATOM 1218 C CA . LYS A 1 158 ? 23.465 -7.652 21.000 1.00 59.66 158 LYS A CA 1
ATOM 1219 C C . LYS A 1 158 ? 23.987 -6.662 22.033 1.00 59.66 158 LYS A C 1
ATOM 1221 O O . LYS A 1 158 ? 24.702 -5.733 21.660 1.00 59.66 158 LYS A O 1
ATOM 1226 N N . ASP A 1 159 ? 23.635 -6.847 23.299 1.00 60.09 159 ASP A N 1
ATOM 1227 C CA . ASP A 1 159 ? 24.410 -6.235 24.371 1.00 60.09 159 ASP A CA 1
ATOM 1228 C C . ASP A 1 159 ? 25.854 -6.714 24.199 1.00 60.09 159 ASP A C 1
ATOM 1230 O O . ASP A 1 159 ? 26.098 -7.904 23.967 1.00 60.09 159 ASP A O 1
ATOM 1234 N N . ALA A 1 160 ? 26.811 -5.786 24.224 1.00 49.59 160 ALA A N 1
ATOM 1235 C CA . ALA A 1 160 ? 28.226 -6.094 24.066 1.00 49.59 160 ALA A CA 1
ATOM 1236 C C . ALA A 1 160 ? 28.689 -6.987 25.234 1.00 49.59 160 ALA A C 1
ATOM 1238 O O . ALA A 1 160 ? 29.112 -6.493 26.272 1.00 49.59 160 ALA A O 1
ATOM 1239 N N . GLY A 1 161 ? 28.549 -8.308 25.079 1.00 55.84 161 GLY A N 1
ATOM 1240 C CA . GLY A 1 161 ? 28.896 -9.311 26.089 1.00 55.84 161 GLY A CA 1
ATOM 1241 C C . GLY A 1 161 ? 27.814 -10.355 26.391 1.00 55.84 161 GLY A C 1
ATOM 1242 O O . GLY A 1 161 ? 28.127 -11.347 27.044 1.00 55.84 161 GLY A O 1
ATOM 1243 N N . ALA A 1 162 ? 26.575 -10.197 25.911 1.00 54.28 162 ALA A N 1
ATOM 1244 C CA . ALA A 1 162 ? 25.544 -11.221 26.085 1.00 54.28 162 ALA A CA 1
ATOM 1245 C C . ALA A 1 162 ? 25.703 -12.341 25.040 1.00 54.28 162 ALA A C 1
ATOM 1247 O O . ALA A 1 162 ? 25.822 -12.081 23.838 1.00 54.28 162 ALA A O 1
ATOM 1248 N N . ALA A 1 163 ? 25.714 -13.594 25.504 1.00 54.97 163 ALA A N 1
ATOM 1249 C CA . ALA A 1 163 ? 25.651 -14.761 24.631 1.00 54.97 163 ALA A CA 1
ATOM 1250 C C . ALA A 1 163 ? 24.386 -14.693 23.757 1.00 54.97 163 ALA A C 1
ATOM 1252 O O . ALA A 1 163 ? 23.343 -14.225 24.208 1.00 54.97 163 ALA A O 1
ATOM 1253 N N . ASP A 1 164 ? 24.492 -15.150 22.506 1.00 59.28 164 ASP A N 1
ATOM 1254 C CA . ASP A 1 164 ? 23.331 -15.362 21.638 1.00 59.28 164 ASP A CA 1
ATOM 1255 C C . ASP A 1 164 ? 22.367 -16.299 22.377 1.00 59.28 164 ASP A C 1
ATOM 1257 O O . ASP A 1 164 ? 22.710 -17.455 22.623 1.00 59.28 164 ASP A O 1
ATOM 1261 N N . ASP A 1 165 ? 21.199 -15.798 22.796 1.00 58.56 165 ASP A N 1
ATOM 1262 C CA . ASP A 1 165 ? 20.238 -16.585 23.583 1.00 58.56 165 ASP A CA 1
ATOM 1263 C C . ASP A 1 165 ? 19.644 -17.753 22.773 1.00 58.56 165 ASP A C 1
ATOM 1265 O O . ASP A 1 165 ? 18.920 -18.591 23.311 1.00 58.56 165 ASP A O 1
ATOM 1269 N N . GLY A 1 166 ? 19.968 -17.827 21.474 1.00 58.50 166 GLY A N 1
ATOM 1270 C CA . GLY A 1 166 ? 19.543 -18.879 20.563 1.00 58.50 166 GLY A CA 1
ATOM 1271 C C . GLY A 1 166 ? 18.032 -18.887 20.334 1.00 58.50 166 GLY A C 1
ATOM 1272 O O . GLY A 1 166 ? 17.520 -19.809 19.686 1.00 58.50 166 GLY A O 1
ATOM 1273 N N . LEU A 1 167 ? 17.298 -17.888 20.843 1.00 65.69 167 LEU A N 1
ATOM 1274 C CA . LEU A 1 167 ? 15.854 -17.833 20.714 1.00 65.69 167 LEU A CA 1
ATOM 1275 C C . LEU A 1 167 ? 15.504 -17.525 19.259 1.00 65.69 167 LEU A C 1
ATOM 1277 O O . LEU A 1 167 ? 15.813 -16.472 18.693 1.00 65.69 167 LEU A O 1
ATOM 1281 N N . LYS A 1 168 ? 14.836 -18.488 18.621 1.00 79.75 168 LYS A N 1
ATOM 1282 C CA . LYS A 1 168 ? 14.319 -18.320 17.265 1.00 79.75 168 LYS A CA 1
ATOM 1283 C C . LYS A 1 168 ? 13.309 -17.177 17.271 1.00 79.75 168 LYS A C 1
ATOM 1285 O O . LYS A 1 168 ? 12.327 -17.222 18.001 1.00 79.75 168 LYS A O 1
ATOM 1290 N N . ARG A 1 169 ? 13.536 -16.183 16.407 1.00 88.69 169 ARG A N 1
ATOM 1291 C CA . ARG A 1 169 ? 12.577 -15.097 16.162 1.00 88.69 169 ARG A CA 1
ATOM 1292 C C . ARG A 1 169 ? 11.214 -15.691 15.828 1.00 88.69 169 ARG A C 1
ATOM 1294 O O . ARG A 1 169 ? 11.127 -16.555 14.950 1.00 88.69 169 ARG A O 1
ATOM 1301 N N . GLU A 1 170 ? 10.176 -15.189 16.476 1.00 91.56 170 GLU A N 1
ATOM 1302 C CA . GLU A 1 170 ? 8.805 -15.565 16.165 1.00 91.56 170 GLU A CA 1
ATOM 1303 C C . GLU A 1 170 ? 8.455 -15.120 14.746 1.00 91.56 170 GLU A C 1
ATOM 1305 O O . GLU A 1 170 ? 8.879 -14.055 14.283 1.00 91.56 170 GLU A O 1
ATOM 1310 N N . VAL A 1 171 ? 7.725 -15.979 14.034 1.00 94.31 171 VAL A N 1
ATOM 1311 C CA . VAL A 1 171 ? 7.318 -15.758 12.647 1.00 94.31 171 VAL A CA 1
ATOM 1312 C C . VAL A 1 171 ? 5.830 -15.975 12.540 1.00 94.31 171 VAL A C 1
ATOM 1314 O O . VAL A 1 171 ? 5.341 -17.074 12.798 1.00 94.31 171 VAL A O 1
ATOM 1317 N N . GLN A 1 172 ? 5.137 -14.961 12.052 1.00 95.69 172 GLN A N 1
ATOM 1318 C CA . GLN A 1 172 ? 3.738 -15.056 11.681 1.00 95.69 172 GLN A CA 1
ATOM 1319 C C . GLN A 1 172 ? 3.588 -14.818 10.183 1.00 95.69 172 GLN A C 1
ATOM 1321 O O . GLN A 1 172 ? 4.383 -14.115 9.555 1.00 95.69 172 GLN A O 1
ATOM 1326 N N . ARG A 1 173 ? 2.592 -15.467 9.582 1.00 96.44 173 ARG A N 1
ATOM 1327 C CA . ARG A 1 173 ? 2.303 -15.362 8.151 1.00 96.44 173 ARG A CA 1
ATOM 1328 C C . ARG A 1 173 ? 0.835 -15.031 7.967 1.00 96.44 173 ARG A C 1
ATOM 1330 O O . ARG A 1 173 ? -0.014 -15.796 8.410 1.00 96.44 173 ARG A O 1
ATOM 1337 N N . ALA A 1 174 ? 0.567 -13.920 7.298 1.00 96.75 174 ALA A N 1
ATOM 1338 C CA . ALA A 1 174 ? -0.772 -13.494 6.926 1.00 96.75 174 ALA A CA 1
ATOM 1339 C C . ALA A 1 174 ? -0.967 -13.711 5.423 1.00 96.75 174 ALA A C 1
ATOM 1341 O O . ALA A 1 174 ? -0.133 -13.280 4.624 1.00 96.75 174 ALA A O 1
ATOM 1342 N N . ARG A 1 175 ? -2.052 -14.389 5.037 1.00 97.38 175 ARG A N 1
ATOM 1343 C CA . ARG A 1 175 ? -2.497 -14.427 3.638 1.00 97.38 175 ARG A CA 1
ATOM 1344 C C . ARG A 1 175 ? -3.235 -13.123 3.357 1.00 97.38 175 ARG A C 1
ATOM 1346 O O . ARG A 1 175 ? -4.088 -12.731 4.146 1.00 97.38 175 ARG A O 1
ATOM 1353 N N . LEU A 1 176 ? -2.887 -12.477 2.256 1.00 97.88 176 LEU A N 1
ATOM 1354 C CA . LEU A 1 176 ? -3.464 -11.223 1.798 1.00 97.88 176 LEU A CA 1
ATOM 1355 C C . LEU A 1 176 ? -4.197 -11.498 0.480 1.00 97.88 176 LEU A C 1
ATOM 1357 O O . LEU A 1 176 ? -3.565 -11.437 -0.583 1.00 97.88 176 LEU A O 1
ATOM 1361 N N . PRO A 1 177 ? -5.467 -11.948 0.532 1.00 97.88 177 PRO A N 1
ATOM 1362 C CA . PRO A 1 177 ? -6.260 -12.190 -0.666 1.00 97.88 177 PRO A CA 1
ATOM 1363 C C . PRO A 1 177 ? -6.592 -10.880 -1.382 1.00 97.88 177 PRO A C 1
ATOM 1365 O O . PRO A 1 177 ? -6.268 -9.783 -0.933 1.00 97.88 177 PRO A O 1
ATOM 1368 N N . HIS A 1 178 ? -7.250 -10.993 -2.533 1.00 97.88 178 HIS A N 1
ATOM 1369 C CA . HIS A 1 178 ? -7.847 -9.821 -3.152 1.00 97.88 178 HIS A CA 1
ATOM 1370 C C . HIS A 1 178 ? -8.788 -9.128 -2.159 1.00 97.88 178 HIS A C 1
ATOM 1372 O O . HIS A 1 178 ? -9.594 -9.798 -1.514 1.00 97.88 178 HIS A O 1
ATOM 1378 N N . ASN A 1 179 ? -8.706 -7.799 -2.098 1.00 97.88 179 ASN A N 1
ATOM 1379 C CA . ASN A 1 179 ? -9.568 -6.956 -1.279 1.00 97.88 179 ASN A CA 1
ATOM 1380 C C . ASN A 1 179 ? -9.347 -7.135 0.238 1.00 97.88 179 ASN A C 1
ATOM 1382 O O . ASN A 1 179 ? -10.310 -7.141 1.004 1.00 97.88 179 ASN A O 1
ATOM 1386 N N . SER A 1 180 ? -8.087 -7.296 0.665 1.00 97.38 180 SER A N 1
ATOM 1387 C CA . SER A 1 180 ? -7.683 -7.379 2.082 1.00 97.38 180 SER A CA 1
ATOM 1388 C C . SER A 1 180 ? -6.745 -6.271 2.532 1.00 97.38 180 SER A C 1
ATOM 1390 O O . SER A 1 180 ? -5.963 -5.828 1.657 1.00 97.38 180 SER A O 1
#

Radius of gyration: 18.12 Å; chains: 1; bounding box: 48×59×42 Å

Sequence (180 aa):
MAPSPPRQEDAQSVPLCEGDTKVIYNILPEPLCTDIFARIRAEVAWQRMSHQGGEVPRLVAVQGLVEADGSKPVYRHPADESPPLHPFTPAVDAVRAVVERALGHPLNHVLIQLYRAGTDYISEHSDKTLDIARGSFIANVSLGAERTMTLRTKRKPKDAGAADDGLKREVQRARLPHNS

Organism: NCBI:txid363999

Foldseek 3Di:
DPPDDDDPPDQKDQQDDVSPDIDGAQLDDPVLLVCLVVVCVVQFPWDWDAAPVGIALWTKDKEFDQDPVRDAQDFDDPGPDDHDYDHDDPSRVSVQVSVCVVQVHHDTMDMDIGNPDPPGDDDDDDGDCPSPDPPGDDDDFDADAKDKDKDWDDDDPPDPPDDPPPDDIDIDIDIRGHGD

InterPro domains:
  IPR027450 Alpha-ketoglutarate-dependent dioxygenase AlkB-like [PF13532] (22-180)
  IPR032854 Alkylated DNA repair protein alkB homologue 3 [PTHR31212] (21-180)
  IPR037151 Alpha-ketoglutarate-dependent dioxygenase AlkB-like superfamily [G3DSA:2.60.120.590] (7-180)

pLDDT: mean 88.59, std 15.01, range [35.78, 98.75]